Protein AF-A0AA96QBX9-F1 (afdb_monomer_lite)

Radius of gyration: 19.07 Å; chains: 1; bounding box: 64×42×37 Å

Foldseek 3Di:
DFDAAPVPRDTDDPPADDDHHGPVVVVVVQLVVQQVCLVVVHQPDQDDPPFGADRNRSDTAPPPDPCVVCVVQVDAAWDWDARPVPRDTDIDGHDDDDDDDDDDDDDDD

Secondary structure (DSSP, 8-state):
---B-TTT--B--TT---SSS-HHHHHHHHHHHHHHHHHTT-------SS-EE-TTT-PEE---S-TTT-GGGGS-EEEEEE-TTT--EEEEEE---------PPP---

Sequence (109 aa):
MEKICPGCGKIKSFLFSWEKLCYTCNKEKELKEIQKAIRNGEDPGTCSSDYVICPYCGNEIETNYEYEDFPELYKEGDHEIECPECEKTFIMETSISYYYETRKAEEDE

pLDDT: mean 88.82, std 9.1, range [53.84, 97.81]

Structure (mmCIF, N/CA/C/O backbone):
data_AF-A0AA96QBX9-F1
#
_entry.id   AF-A0AA96QBX9-F1
#
loop_
_atom_site.group_PDB
_atom_site.id
_atom_site.type_symbol
_atom_site.label_atom_id
_atom_site.label_alt_id
_atom_site.label_comp_id
_atom_site.label_asym_id
_atom_site.label_entity_id
_atom_site.label_seq_id
_atom_site.pdbx_PDB_ins_code
_atom_site.Cartn_x
_atom_site.Cartn_y
_atom_site.Cartn_z
_atom_site.occupancy
_atom_site.B_iso_or_equiv
_atom_site.auth_seq_id
_atom_site.auth_comp_id
_atom_site.auth_asym_id
_atom_site.auth_atom_id
_atom_site.pdbx_PDB_model_num
ATOM 1 N N . MET A 1 1 ? -5.540 25.719 20.680 1.00 67.56 1 MET A N 1
ATOM 2 C CA . MET A 1 1 ? -6.541 24.641 20.814 1.00 67.56 1 MET A CA 1
ATOM 3 C C . MET A 1 1 ? -5.972 23.430 20.107 1.00 67.56 1 MET A C 1
ATOM 5 O O . MET A 1 1 ? -5.662 23.534 18.925 1.00 67.56 1 MET A O 1
ATOM 9 N N . GLU A 1 2 ? -5.717 22.351 20.839 1.00 74.00 2 GLU A N 1
ATOM 10 C CA . GLU A 1 2 ? -5.174 21.123 20.257 1.00 74.00 2 GLU A CA 1
ATOM 11 C C . GLU A 1 2 ? -6.220 20.499 19.334 1.00 74.00 2 GLU A C 1
ATOM 13 O O . GLU A 1 2 ? -7.388 20.373 19.700 1.00 74.00 2 GLU A O 1
ATOM 18 N N . LYS A 1 3 ? -5.825 20.159 18.105 1.00 81.19 3 LYS A N 1
ATOM 19 C CA . LYS A 1 3 ? -6.708 19.429 17.193 1.00 81.19 3 LYS A CA 1
ATOM 20 C C . LYS A 1 3 ? -6.600 17.950 17.531 1.00 81.19 3 LYS A C 1
ATOM 22 O O . LYS A 1 3 ? -5.503 17.409 17.513 1.00 81.19 3 LYS A O 1
ATOM 27 N N . ILE A 1 4 ? -7.720 17.304 17.820 1.00 88.56 4 ILE A N 1
ATOM 28 C CA . ILE A 1 4 ? -7.776 15.890 18.197 1.00 88.56 4 ILE A CA 1
ATOM 29 C C . ILE A 1 4 ? -8.508 15.138 17.091 1.00 88.56 4 ILE A C 1
ATOM 31 O O . ILE A 1 4 ? -9.554 15.586 16.625 1.00 88.56 4 ILE A O 1
ATOM 35 N N . CYS A 1 5 ? -7.956 14.007 16.653 1.00 91.38 5 CYS A N 1
ATOM 36 C CA . CYS A 1 5 ? -8.641 13.121 15.723 1.00 91.38 5 CYS A CA 1
ATOM 37 C C . CYS A 1 5 ? -9.898 12.551 16.402 1.00 91.38 5 CYS A C 1
ATOM 39 O O . CYS A 1 5 ? -9.762 11.848 17.405 1.00 91.38 5 CYS A O 1
ATOM 41 N N . PRO A 1 6 ? -11.107 12.771 15.859 1.00 90.25 6 PRO A N 1
ATOM 42 C CA . PRO A 1 6 ? -12.336 12.270 16.466 1.00 90.25 6 PRO A CA 1
ATOM 43 C C . PRO A 1 6 ? -12.465 10.740 16.384 1.00 90.25 6 PRO A C 1
ATOM 45 O O . PRO A 1 6 ? -13.228 10.164 17.148 1.00 90.25 6 PRO A O 1
ATOM 48 N N . GLY A 1 7 ? -11.728 10.079 15.482 1.00 87.94 7 GLY A N 1
ATOM 49 C CA . GLY A 1 7 ? -11.767 8.621 15.326 1.00 87.94 7 GLY A CA 1
ATOM 50 C C . GLY A 1 7 ? -10.962 7.854 16.380 1.00 87.94 7 GLY A C 1
ATOM 51 O O . GLY A 1 7 ? -11.418 6.823 16.858 1.00 87.94 7 GLY A O 1
ATOM 52 N N . CYS A 1 8 ? -9.779 8.348 16.762 1.00 92.38 8 CYS A N 1
ATOM 53 C CA . CYS A 1 8 ? -8.862 7.624 17.659 1.00 92.38 8 CYS A CA 1
ATOM 54 C C . CYS A 1 8 ? -8.319 8.450 18.833 1.00 92.38 8 CYS A C 1
ATOM 56 O O . CYS A 1 8 ? -7.495 7.957 19.596 1.00 92.38 8 CYS A O 1
ATOM 58 N N . GLY A 1 9 ? -8.702 9.722 18.962 1.00 88.94 9 GLY A N 1
ATOM 59 C CA . GLY A 1 9 ? -8.220 10.596 20.033 1.00 88.94 9 GLY A CA 1
ATOM 60 C C . GLY A 1 9 ? -6.767 11.063 19.882 1.00 88.94 9 GLY A C 1
ATOM 61 O O . GLY A 1 9 ? -6.263 11.761 20.759 1.00 88.94 9 GLY A O 1
ATOM 62 N N . LYS A 1 10 ? -6.075 10.725 18.782 1.00 88.12 10 LYS A N 1
ATOM 63 C CA . LYS A 1 10 ? -4.705 11.202 18.532 1.00 88.12 10 LYS A CA 1
ATOM 64 C C . LYS A 1 10 ? -4.672 12.725 18.419 1.00 88.12 10 LYS A C 1
ATOM 66 O O . LYS A 1 10 ? -5.410 13.312 17.625 1.00 88.12 10 LYS A O 1
ATOM 71 N N . ILE A 1 11 ? -3.766 13.349 19.164 1.00 85.00 11 ILE A N 1
ATOM 72 C CA . ILE A 1 11 ? -3.500 14.784 19.074 1.00 85.00 11 ILE A CA 1
ATOM 73 C C . ILE A 1 11 ? -2.733 15.056 17.775 1.00 85.00 11 ILE A C 1
ATOM 75 O O . ILE A 1 11 ? -1.779 14.358 17.432 1.00 85.00 11 ILE A O 1
ATOM 79 N N . LYS A 1 12 ? -3.168 16.072 17.031 1.00 80.25 12 LYS A N 1
ATOM 80 C CA . LYS A 1 12 ? -2.517 16.542 15.814 1.00 80.25 12 LYS A CA 1
ATOM 81 C C . LYS A 1 12 ? -1.172 17.155 16.182 1.00 80.25 12 LYS A C 1
ATOM 83 O O . LYS A 1 12 ? -1.110 18.280 16.676 1.00 80.25 12 LYS A O 1
ATOM 88 N N . SER A 1 13 ? -0.105 16.412 15.909 1.00 78.00 13 SER A N 1
ATOM 89 C CA . SER A 1 13 ? 1.245 16.967 15.922 1.00 78.00 13 SER A CA 1
ATOM 90 C C . SER A 1 13 ? 1.379 18.005 14.811 1.00 78.00 13 SER A C 1
ATOM 92 O O . SER A 1 13 ? 0.805 17.849 13.732 1.00 78.00 13 SER A O 1
ATOM 94 N N . PHE A 1 14 ? 2.174 19.044 15.060 1.00 69.31 14 PHE A N 1
ATOM 95 C CA . PHE A 1 14 ? 2.522 20.045 14.050 1.00 69.31 14 PHE A CA 1
ATOM 96 C C . PHE A 1 14 ? 3.161 19.417 12.798 1.00 69.31 14 PHE A C 1
ATOM 98 O O . PHE A 1 14 ? 3.015 19.949 11.705 1.00 69.31 14 PHE A O 1
ATOM 105 N N . LEU A 1 15 ? 3.804 18.256 12.953 1.00 67.06 15 LEU A N 1
ATOM 106 C CA . LEU A 1 15 ? 4.455 17.521 11.869 1.00 67.06 15 LEU A CA 1
ATOM 107 C C . LEU A 1 15 ? 3.478 16.828 10.905 1.00 67.06 15 LEU A C 1
ATOM 109 O O . LEU A 1 15 ? 3.893 16.433 9.822 1.00 67.06 15 LEU A O 1
ATOM 113 N N . PHE A 1 16 ? 2.198 16.673 11.265 1.00 66.44 16 PHE A N 1
ATOM 114 C CA . PHE A 1 16 ? 1.228 15.966 10.427 1.00 66.44 16 PHE A CA 1
ATOM 115 C C . PHE A 1 16 ? 0.114 16.892 9.936 1.00 66.44 16 PHE A C 1
ATOM 117 O O . PHE A 1 16 ? -0.640 17.487 10.714 1.00 66.44 16 PHE A O 1
ATOM 124 N N . SER A 1 17 ? -0.031 16.981 8.615 1.00 70.31 17 SER A N 1
ATOM 125 C CA . SER A 1 17 ? -1.047 17.813 7.973 1.00 70.31 17 SER A CA 1
ATOM 126 C C . SER A 1 17 ? -2.349 17.038 7.763 1.00 70.31 17 SER A C 1
ATOM 128 O O . SER A 1 17 ? -2.607 16.517 6.687 1.00 70.31 17 SER A O 1
ATOM 130 N N . TRP A 1 18 ? -3.194 16.955 8.797 1.00 77.75 18 TRP A N 1
ATOM 131 C CA . TRP A 1 18 ? -4.564 16.446 8.640 1.00 77.75 18 TRP A CA 1
ATOM 132 C C . TRP A 1 18 ? -5.638 17.416 9.139 1.00 77.75 18 TRP A C 1
ATOM 134 O O . TRP A 1 18 ? -5.478 18.076 10.170 1.00 77.75 18 TRP A O 1
ATOM 144 N N . GLU A 1 19 ? -6.745 17.543 8.406 1.00 74.69 19 GLU A N 1
ATOM 145 C CA . GLU A 1 19 ? -7.802 18.510 8.732 1.00 74.69 19 GLU A CA 1
ATOM 146 C C . GLU A 1 19 ? -8.846 17.971 9.712 1.00 74.69 19 GLU A C 1
ATOM 148 O O . GLU A 1 19 ? -9.164 18.661 10.683 1.00 74.69 19 GLU A O 1
ATOM 153 N N . LYS A 1 20 ? -9.357 16.753 9.472 1.00 83.12 20 LYS A N 1
ATOM 154 C CA . LYS A 1 20 ? -10.474 16.155 10.228 1.00 83.12 20 LYS A CA 1
ATOM 155 C C . LYS A 1 20 ? -10.083 14.855 10.929 1.00 83.12 20 LYS A C 1
ATOM 157 O O . LYS A 1 20 ? -10.076 14.810 12.153 1.00 83.12 20 LYS A O 1
ATOM 162 N N . LEU A 1 21 ? -9.751 13.812 10.170 1.00 88.12 21 LEU A N 1
ATOM 163 C CA . LEU A 1 21 ? -9.270 12.528 10.691 1.00 88.12 21 LEU A CA 1
ATOM 164 C C . LEU A 1 21 ? -7.752 12.455 10.569 1.00 88.12 21 LEU A C 1
ATOM 166 O O . LEU A 1 21 ? -7.193 13.021 9.638 1.00 88.12 21 LEU A O 1
ATOM 170 N N . CYS A 1 22 ? -7.087 11.756 11.490 1.00 91.06 22 CYS A N 1
ATOM 171 C CA . CYS A 1 22 ? -5.683 11.415 11.287 1.00 91.06 22 CYS A CA 1
ATOM 172 C C . CYS A 1 22 ? -5.524 10.452 10.108 1.00 91.06 22 CYS A C 1
ATOM 174 O O . CYS A 1 22 ? -6.482 9.768 9.746 1.00 91.06 22 CYS A O 1
ATOM 176 N N . TYR A 1 23 ? -4.308 10.374 9.562 1.00 88.94 23 TYR A N 1
ATOM 177 C CA . TYR A 1 23 ? -3.984 9.529 8.408 1.00 88.94 23 TYR A CA 1
ATOM 178 C C . TYR A 1 23 ? -4.540 8.103 8.546 1.00 88.94 23 TYR A C 1
ATOM 180 O O . TYR A 1 23 ? -5.322 7.665 7.711 1.00 88.94 23 TYR A O 1
ATOM 188 N N . THR A 1 24 ? -4.244 7.428 9.664 1.00 90.62 24 THR A N 1
ATOM 189 C CA . THR A 1 24 ? -4.710 6.056 9.927 1.00 90.62 24 THR A CA 1
ATOM 190 C C . THR A 1 24 ? -6.235 5.937 9.891 1.00 90.62 24 THR A C 1
ATOM 192 O O . THR A 1 24 ? -6.771 5.066 9.220 1.00 90.62 24 THR A O 1
ATOM 195 N N . CYS A 1 25 ? -6.953 6.835 10.573 1.00 93.12 25 CYS A N 1
ATOM 196 C CA . CYS A 1 25 ? -8.414 6.774 10.603 1.00 93.12 25 CYS A CA 1
ATOM 197 C C . CYS A 1 25 ? -9.045 7.133 9.255 1.00 93.12 25 CYS A C 1
ATOM 199 O O . CYS A 1 25 ? -10.130 6.645 8.951 1.00 93.12 25 CYS A O 1
ATOM 201 N N . ASN A 1 26 ? -8.407 8.009 8.475 1.00 92.19 26 ASN A N 1
ATOM 202 C CA . ASN A 1 26 ? -8.877 8.338 7.137 1.00 92.19 26 ASN A CA 1
ATOM 203 C C . ASN A 1 26 ? -8.725 7.132 6.203 1.00 92.19 26 ASN A C 1
ATOM 205 O O . ASN A 1 26 ? -9.705 6.717 5.598 1.00 92.19 26 ASN A O 1
ATOM 209 N N . LYS A 1 27 ? -7.546 6.504 6.207 1.00 92.19 27 LYS A N 1
ATOM 210 C CA . LYS A 1 27 ? -7.262 5.272 5.467 1.00 92.19 27 LYS A CA 1
ATOM 211 C C . LYS A 1 27 ? -8.239 4.143 5.809 1.00 92.19 27 LYS A C 1
ATOM 213 O O . LYS A 1 27 ? -8.853 3.556 4.928 1.00 92.19 27 LYS A O 1
ATOM 218 N N . GLU A 1 28 ? -8.461 3.871 7.098 1.00 93.75 28 GLU A N 1
ATOM 219 C CA . GLU A 1 28 ? -9.433 2.854 7.532 1.00 93.75 28 GLU A CA 1
ATOM 220 C C . GLU A 1 28 ? -10.859 3.148 7.046 1.00 93.75 28 GLU A C 1
ATOM 222 O O . GLU A 1 28 ? -11.633 2.229 6.771 1.00 93.75 28 GLU A O 1
ATOM 227 N N . LYS A 1 29 ? -11.237 4.430 6.991 1.00 94.25 29 LYS A N 1
ATOM 228 C CA . LYS A 1 29 ? -12.544 4.853 6.490 1.00 94.25 29 LYS A CA 1
ATOM 229 C C . LYS A 1 29 ? -12.649 4.617 4.982 1.00 94.25 29 LYS A C 1
ATOM 231 O O . LYS A 1 29 ? -13.656 4.063 4.552 1.00 94.25 29 LYS A O 1
ATOM 236 N N . GLU A 1 30 ? -11.627 4.998 4.220 1.00 93.62 30 GLU A N 1
ATOM 237 C CA . GLU A 1 30 ? -11.546 4.802 2.766 1.00 93.62 30 GLU A CA 1
ATOM 238 C C . GLU A 1 30 ? -11.646 3.317 2.398 1.00 93.62 30 GLU A C 1
ATOM 240 O O . GLU A 1 30 ? -12.527 2.941 1.627 1.00 93.62 30 GLU A O 1
ATOM 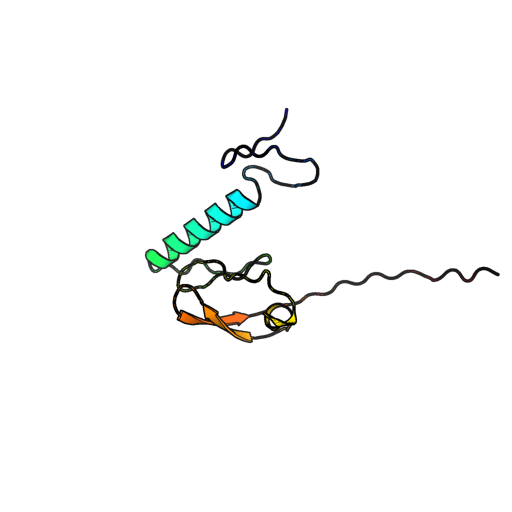245 N N . LEU A 1 31 ? -10.848 2.451 3.034 1.00 95.31 31 LEU A N 1
ATOM 246 C CA . LEU A 1 31 ? -10.899 1.001 2.804 1.00 95.31 31 LEU A CA 1
ATOM 247 C C . LEU A 1 31 ? -12.296 0.423 3.079 1.00 95.31 31 LEU A C 1
ATOM 249 O O . LEU A 1 31 ? -12.819 -0.350 2.280 1.00 95.31 31 LEU A O 1
ATOM 253 N N . LYS A 1 32 ? -12.961 0.846 4.163 1.00 96.38 32 LYS A N 1
ATOM 254 C CA . LYS A 1 32 ? -14.338 0.412 4.471 1.00 96.38 32 LYS A CA 1
ATOM 255 C C . LYS A 1 32 ? -15.355 0.870 3.425 1.00 96.38 32 LYS A C 1
ATOM 257 O O . LYS A 1 32 ? -16.323 0.154 3.161 1.00 96.38 32 LYS A O 1
ATOM 262 N N . GLU A 1 33 ? -15.185 2.067 2.869 1.00 96.25 33 GLU A N 1
ATOM 263 C CA . GLU A 1 33 ? -16.053 2.595 1.812 1.00 96.25 33 GLU A CA 1
ATOM 264 C C . GLU A 1 33 ? -15.863 1.804 0.508 1.00 96.25 33 GLU A C 1
ATOM 266 O O . GLU A 1 33 ? -16.858 1.369 -0.074 1.00 96.25 33 GLU A O 1
ATOM 271 N N . ILE A 1 34 ? -14.617 1.500 0.134 1.00 96.88 34 ILE A N 1
ATOM 272 C CA . ILE A 1 34 ? -14.269 0.655 -1.020 1.00 96.88 34 ILE A CA 1
ATOM 273 C C . ILE A 1 34 ? -14.839 -0.760 -0.860 1.00 96.88 34 ILE A C 1
ATOM 275 O O . ILE A 1 34 ? -15.572 -1.234 -1.726 1.00 96.88 34 ILE A O 1
ATOM 279 N N . GLN A 1 35 ? -14.594 -1.416 0.279 1.00 97.31 35 GLN A N 1
ATOM 280 C CA . GLN A 1 35 ? -15.142 -2.744 0.592 1.00 97.31 35 GLN A CA 1
ATOM 281 C C . GLN A 1 35 ? -16.672 -2.775 0.469 1.00 97.31 35 GLN A C 1
ATOM 283 O O . GLN A 1 35 ? -17.260 -3.732 -0.043 1.00 97.31 35 GLN A O 1
ATOM 288 N N . LYS A 1 36 ? -17.345 -1.720 0.946 1.00 97.69 36 LYS A N 1
ATOM 289 C CA . LYS A 1 36 ? -18.802 -1.605 0.859 1.00 97.69 36 LYS A CA 1
ATOM 290 C C . LYS A 1 36 ? -19.272 -1.458 -0.589 1.00 97.69 36 LYS A C 1
ATOM 292 O O . LYS A 1 36 ? -20.249 -2.117 -0.939 1.00 97.69 36 LYS A O 1
ATOM 297 N N . ALA A 1 37 ? -18.608 -0.627 -1.390 1.00 97.38 37 ALA A N 1
ATOM 298 C CA . ALA A 1 37 ? -18.926 -0.427 -2.803 1.00 97.38 37 ALA A CA 1
ATOM 299 C C . ALA A 1 37 ? -18.769 -1.735 -3.596 1.00 97.38 37 ALA A C 1
ATOM 301 O O . ALA A 1 37 ? -19.715 -2.183 -4.242 1.00 97.38 37 ALA A O 1
ATOM 302 N N . ILE A 1 38 ? -17.643 -2.431 -3.419 1.00 96.81 38 ILE A N 1
ATOM 303 C CA . ILE A 1 38 ? -17.383 -3.728 -4.058 1.00 96.81 38 ILE A CA 1
ATOM 304 C C . ILE A 1 38 ? -18.460 -4.756 -3.687 1.00 96.81 38 ILE A C 1
ATOM 306 O O . ILE A 1 38 ? -19.008 -5.435 -4.554 1.00 96.81 38 ILE A O 1
ATOM 310 N N . ARG A 1 39 ? -18.841 -4.844 -2.403 1.00 95.88 39 ARG A N 1
ATOM 311 C CA . ARG A 1 39 ? -19.917 -5.749 -1.954 1.00 95.88 39 ARG A CA 1
ATOM 312 C C . ARG A 1 39 ? -21.274 -5.422 -2.589 1.00 95.88 39 ARG A C 1
ATOM 314 O O . ARG A 1 39 ? -22.095 -6.320 -2.756 1.00 95.88 39 ARG A O 1
ATOM 321 N N . ASN A 1 40 ? -21.520 -4.158 -2.921 1.00 97.12 40 ASN A N 1
ATOM 322 C CA . ASN A 1 40 ? -22.727 -3.734 -3.626 1.00 97.12 40 ASN A CA 1
ATOM 323 C C . ASN A 1 40 ? -22.663 -4.002 -5.143 1.00 97.12 40 ASN A C 1
ATOM 325 O O . ASN A 1 40 ? -23.655 -3.769 -5.831 1.00 97.12 40 ASN A O 1
ATOM 329 N N . GLY A 1 41 ? -21.534 -4.498 -5.662 1.00 95.19 41 GLY A N 1
ATOM 330 C CA . GLY A 1 41 ? -21.299 -4.695 -7.093 1.00 95.19 41 GLY A CA 1
ATOM 331 C C . GLY A 1 41 ? -20.918 -3.412 -7.835 1.00 95.19 41 GLY A C 1
ATOM 332 O 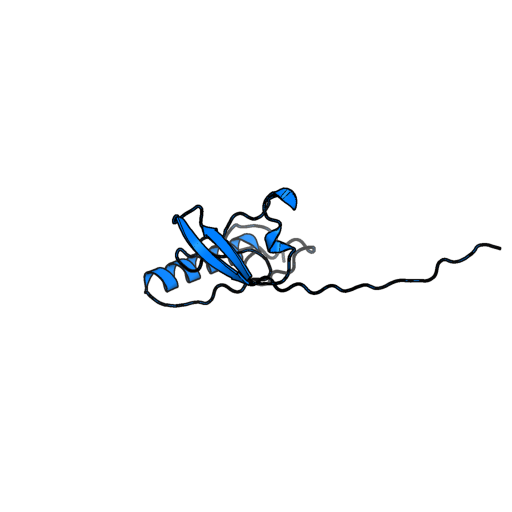O . GLY A 1 41 ? -21.051 -3.357 -9.055 1.00 95.19 41 GLY A O 1
ATOM 333 N N . GLU A 1 42 ? -20.492 -2.378 -7.110 1.00 96.38 42 GLU A N 1
ATOM 334 C CA . GLU A 1 42 ? -19.974 -1.131 -7.671 1.00 96.38 42 GLU A CA 1
ATOM 335 C C . GLU A 1 42 ? -18.458 -1.250 -7.911 1.00 96.38 42 GLU A C 1
ATOM 337 O O . GLU A 1 42 ? -17.775 -2.010 -7.223 1.00 96.38 42 GLU A O 1
ATOM 342 N N . ASP A 1 43 ? -17.931 -0.468 -8.855 1.00 93.25 43 ASP A N 1
ATOM 343 C CA . ASP A 1 43 ? -16.491 -0.296 -9.073 1.00 93.25 43 ASP A CA 1
ATOM 344 C C . ASP A 1 43 ? -16.063 1.080 -8.526 1.00 93.25 43 ASP A C 1
ATOM 346 O O . ASP A 1 43 ? -16.309 2.100 -9.178 1.00 93.25 43 ASP A O 1
ATOM 350 N N . PRO A 1 44 ? -15.501 1.151 -7.303 1.00 91.94 44 PRO A N 1
ATOM 351 C CA . PRO A 1 44 ? -15.106 2.420 -6.695 1.00 91.94 44 PRO A CA 1
ATOM 352 C C . PRO A 1 44 ? -13.808 3.002 -7.277 1.00 91.94 44 PRO A C 1
ATOM 354 O O . PRO A 1 44 ? -13.461 4.133 -6.934 1.00 91.94 44 PRO A O 1
ATOM 357 N N . GLY A 1 45 ? -13.084 2.253 -8.120 1.00 91.56 45 GLY A N 1
ATOM 358 C CA . GLY A 1 45 ? -11.684 2.525 -8.430 1.00 91.56 45 GLY A CA 1
ATOM 359 C C . GLY A 1 45 ? -10.764 2.286 -7.223 1.00 91.56 45 GLY A C 1
ATOM 360 O O . GLY A 1 45 ? -11.146 2.456 -6.065 1.00 91.56 45 GLY A O 1
ATOM 361 N N . THR A 1 46 ? -9.526 1.873 -7.488 1.00 94.25 46 THR A N 1
ATOM 362 C CA . THR A 1 46 ? -8.538 1.519 -6.449 1.00 94.25 46 THR A CA 1
ATOM 363 C C . THR A 1 46 ? -7.215 2.277 -6.574 1.00 94.25 46 THR A C 1
ATOM 365 O O . THR A 1 46 ? -6.235 1.921 -5.923 1.00 94.25 46 THR A O 1
ATOM 368 N N . CYS A 1 47 ? -7.171 3.339 -7.385 1.00 92.56 47 CYS A N 1
ATOM 369 C CA . CYS A 1 47 ? -5.977 4.165 -7.562 1.00 92.56 47 CYS A CA 1
ATOM 370 C C . CYS A 1 47 ? -5.573 4.848 -6.246 1.00 92.56 47 CYS A C 1
ATOM 372 O O . CYS A 1 47 ? -6.353 5.605 -5.666 1.00 92.56 47 CYS A O 1
ATOM 374 N N . SER A 1 48 ? -4.336 4.621 -5.808 1.00 91.25 48 SER A N 1
ATOM 375 C CA . SER A 1 48 ? -3.769 5.195 -4.586 1.00 91.25 48 SER A CA 1
ATOM 376 C C . SER A 1 48 ? -2.265 5.404 -4.757 1.00 91.25 48 SER A C 1
ATOM 378 O O . SER A 1 48 ? -1.592 4.591 -5.386 1.00 91.25 48 SER A O 1
ATOM 380 N N . SER A 1 49 ? -1.740 6.500 -4.207 1.00 87.94 49 SER A N 1
ATOM 381 C CA . SER A 1 49 ? -0.298 6.784 -4.160 1.00 87.94 49 SER A CA 1
ATOM 382 C C . SER A 1 49 ? 0.410 6.119 -2.982 1.00 87.94 49 SER A C 1
ATOM 384 O O . SER A 1 49 ? 1.636 6.092 -2.946 1.00 87.94 49 SER A O 1
ATOM 386 N N . ASP A 1 50 ? -0.354 5.643 -1.999 1.00 86.62 50 ASP A N 1
ATOM 387 C CA . ASP A 1 50 ? 0.176 5.325 -0.675 1.00 86.62 50 ASP A CA 1
ATOM 388 C C . ASP A 1 50 ? 0.215 3.819 -0.391 1.00 86.62 50 ASP A C 1
ATOM 390 O O . ASP A 1 50 ? 1.001 3.376 0.442 1.00 86.62 50 ASP A O 1
ATOM 394 N N . TYR A 1 51 ? -0.676 3.043 -1.011 1.00 90.69 51 TYR A N 1
ATOM 395 C CA . TYR A 1 51 ? -0.841 1.609 -0.765 1.00 90.69 51 TYR A CA 1
ATOM 396 C C . TYR A 1 51 ? -1.629 0.946 -1.898 1.00 90.69 51 TYR A C 1
ATOM 398 O O . TYR A 1 51 ? -2.444 1.591 -2.556 1.00 90.69 51 TYR A O 1
ATOM 406 N N . VAL A 1 52 ? -1.418 -0.354 -2.106 1.00 93.56 52 VAL A N 1
ATOM 407 C CA . VAL A 1 52 ? -2.108 -1.141 -3.141 1.00 93.56 52 VAL A CA 1
ATOM 408 C C . VAL A 1 52 ? -3.418 -1.684 -2.580 1.00 93.56 52 VAL A C 1
ATOM 410 O O . VAL A 1 52 ? -3.447 -2.213 -1.473 1.00 93.56 52 VAL A O 1
ATOM 413 N N . ILE A 1 53 ? -4.512 -1.574 -3.336 1.00 96.38 53 ILE A N 1
ATOM 414 C CA . ILE A 1 53 ? -5.845 -2.017 -2.905 1.00 96.38 53 ILE A CA 1
ATOM 415 C C . ILE A 1 53 ? -6.350 -3.090 -3.867 1.00 96.38 53 ILE A C 1
ATOM 417 O O . ILE A 1 53 ? -6.398 -2.877 -5.079 1.00 96.38 53 ILE A O 1
ATOM 421 N N . CYS A 1 54 ? -6.773 -4.234 -3.331 1.00 96.75 54 CYS A N 1
ATOM 422 C CA . CYS A 1 54 ? -7.359 -5.291 -4.140 1.00 96.75 54 CYS A CA 1
ATOM 423 C C . CYS A 1 54 ? -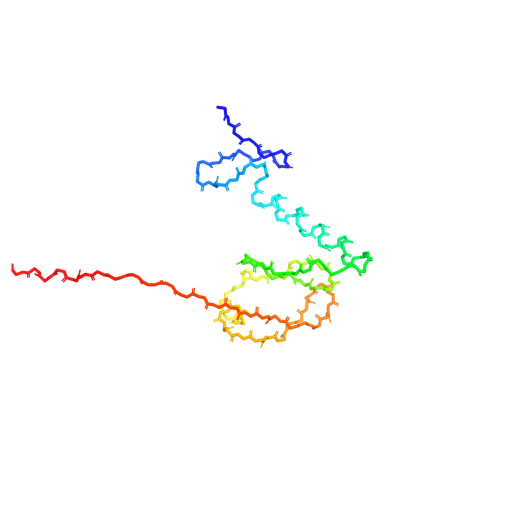8.726 -4.853 -4.704 1.00 96.75 54 CYS A C 1
ATOM 425 O O . CYS A 1 54 ? -9.636 -4.563 -3.918 1.00 96.75 54 CYS A O 1
ATOM 427 N N . PRO A 1 55 ? -8.942 -4.902 -6.031 1.00 97.19 55 PRO A N 1
ATOM 428 C CA . PRO A 1 55 ? -10.212 -4.500 -6.641 1.00 97.19 55 PRO A CA 1
ATOM 429 C C . PRO A 1 55 ? -11.366 -5.475 -6.358 1.00 97.19 55 PRO A C 1
ATOM 431 O O . PRO A 1 55 ? -12.524 -5.142 -6.587 1.00 97.19 55 PRO A O 1
ATOM 434 N N . TYR A 1 56 ? -11.081 -6.679 -5.851 1.00 97.19 56 TYR A N 1
ATOM 435 C CA . TYR A 1 56 ? -12.105 -7.698 -5.602 1.00 97.19 56 TYR A CA 1
ATOM 436 C C . TYR A 1 56 ? -12.622 -7.746 -4.170 1.00 97.19 56 TYR A C 1
ATOM 438 O O . TYR A 1 56 ? -13.755 -8.172 -3.953 1.00 97.19 56 TYR A O 1
ATOM 446 N N . CYS A 1 57 ? -11.796 -7.387 -3.188 1.00 96.81 57 CYS A N 1
ATOM 447 C CA . CYS A 1 57 ? -12.187 -7.429 -1.779 1.00 96.81 57 CYS A CA 1
ATOM 448 C C . CYS A 1 57 ? -12.053 -6.078 -1.077 1.00 96.81 57 CYS A C 1
ATOM 450 O O . CYS A 1 57 ? -12.622 -5.920 -0.004 1.00 96.81 57 CYS A O 1
ATOM 452 N N . GLY A 1 58 ? -11.350 -5.105 -1.665 1.00 96.50 58 GLY A N 1
ATOM 453 C CA . GLY A 1 58 ? -11.139 -3.780 -1.082 1.00 96.50 58 GLY A CA 1
ATOM 454 C C . GLY A 1 58 ? -10.145 -3.755 0.077 1.00 96.50 58 GLY A C 1
ATOM 455 O O . GLY A 1 58 ? -10.028 -2.728 0.742 1.00 96.50 58 GLY A O 1
ATOM 456 N N . ASN A 1 59 ? -9.453 -4.866 0.345 1.00 95.69 59 ASN A N 1
ATOM 457 C CA . ASN A 1 59 ? -8.367 -4.896 1.316 1.00 95.69 59 ASN A CA 1
ATOM 458 C C . ASN A 1 59 ? -7.114 -4.260 0.723 1.00 95.69 59 ASN A C 1
ATOM 460 O O . ASN A 1 59 ? -6.813 -4.422 -0.462 1.00 95.69 59 ASN A O 1
ATOM 464 N N . GLU A 1 60 ? -6.379 -3.562 1.578 1.00 94.75 60 GLU A N 1
ATOM 465 C CA . GLU A 1 60 ? -5.001 -3.200 1.294 1.00 94.75 60 GLU A CA 1
ATOM 466 C C . GLU A 1 60 ? -4.154 -4.474 1.173 1.00 94.75 60 GLU A C 1
ATOM 468 O O . GLU A 1 60 ? -4.288 -5.395 1.979 1.00 94.75 60 GLU A O 1
ATOM 473 N N . ILE A 1 61 ? -3.286 -4.512 0.166 1.00 91.81 61 ILE A N 1
ATOM 474 C CA . ILE A 1 61 ? -2.197 -5.480 0.099 1.00 91.81 61 ILE A CA 1
ATOM 475 C C . ILE A 1 61 ? -1.102 -4.967 1.022 1.00 91.81 61 ILE A C 1
ATOM 477 O O . ILE A 1 61 ? -0.680 -3.817 0.905 1.00 91.81 61 ILE A O 1
ATOM 481 N N . GLU A 1 62 ? -0.649 -5.802 1.952 1.00 85.69 62 GLU A N 1
ATOM 482 C CA . GLU A 1 62 ? 0.510 -5.452 2.761 1.00 85.69 62 GLU A CA 1
ATOM 483 C C . GLU A 1 62 ? 1.718 -5.324 1.828 1.00 85.69 62 GLU A C 1
ATOM 485 O O . GLU A 1 62 ? 2.132 -6.291 1.203 1.00 85.69 62 GLU A O 1
ATOM 490 N N . THR A 1 63 ? 2.239 -4.108 1.677 1.00 77.06 63 THR A N 1
ATOM 491 C CA . THR A 1 63 ? 3.408 -3.828 0.831 1.00 77.06 63 THR A CA 1
ATOM 492 C C . THR A 1 63 ? 4.560 -3.213 1.619 1.00 77.06 63 THR A C 1
ATOM 494 O O . THR A 1 63 ? 5.485 -2.658 1.036 1.00 77.06 63 THR A O 1
ATOM 497 N N . ASN A 1 64 ? 4.527 -3.297 2.954 1.00 68.19 64 ASN A N 1
ATOM 498 C CA . ASN A 1 64 ? 5.607 -2.824 3.834 1.00 68.19 64 ASN A CA 1
ATOM 499 C C . ASN A 1 64 ? 6.831 -3.753 3.825 1.00 68.19 64 ASN A C 1
ATOM 501 O O . ASN A 1 64 ? 7.572 -3.821 4.807 1.00 68.19 64 ASN A O 1
ATOM 505 N N . TYR A 1 65 ? 7.011 -4.498 2.746 1.00 67.88 65 TYR A N 1
ATOM 506 C CA . TYR A 1 65 ? 8.121 -5.403 2.588 1.00 67.88 65 TYR A CA 1
ATOM 507 C C . TYR A 1 65 ? 9.322 -4.672 1.980 1.00 67.88 65 TYR A C 1
ATOM 509 O O . TYR A 1 65 ? 9.194 -3.558 1.459 1.00 67.88 65 TYR A O 1
ATOM 517 N N . GLU A 1 66 ? 10.511 -5.257 2.101 1.00 75.06 66 GLU A N 1
ATOM 518 C CA . GLU A 1 66 ? 11.695 -4.673 1.474 1.00 75.06 66 GLU A CA 1
ATOM 519 C C . GLU A 1 66 ? 11.550 -4.720 -0.057 1.00 75.06 66 GLU A C 1
ATOM 521 O O . GLU A 1 66 ? 10.695 -5.422 -0.600 1.00 75.06 66 GLU A O 1
ATOM 526 N N . TYR A 1 67 ? 12.395 -3.977 -0.781 1.00 76.62 67 TYR A N 1
ATOM 527 C CA . TYR A 1 67 ? 12.386 -3.978 -2.253 1.00 76.62 67 TYR A CA 1
ATOM 528 C C . TYR A 1 67 ? 12.402 -5.399 -2.848 1.00 76.62 67 TYR A C 1
ATOM 530 O O . TYR A 1 67 ? 11.832 -5.629 -3.909 1.00 76.62 67 TYR A O 1
ATOM 538 N N . GLU A 1 68 ? 13.057 -6.342 -2.168 1.00 82.81 68 GLU A N 1
ATOM 539 C CA . GLU A 1 68 ? 13.202 -7.730 -2.612 1.00 82.81 68 GLU A CA 1
ATOM 540 C C . GLU A 1 68 ? 11.882 -8.513 -2.618 1.00 82.81 68 GLU A C 1
ATOM 542 O O . GLU A 1 68 ? 11.722 -9.424 -3.427 1.00 82.81 68 GLU A O 1
ATOM 547 N N . ASP A 1 69 ? 10.937 -8.143 -1.758 1.00 83.12 69 ASP A N 1
ATOM 548 C CA . ASP A 1 69 ? 9.695 -8.885 -1.539 1.00 83.12 69 ASP A CA 1
ATOM 549 C C . ASP A 1 69 ? 8.543 -8.395 -2.431 1.00 83.12 69 ASP A C 1
ATOM 551 O O . ASP A 1 69 ? 7.629 -9.160 -2.735 1.00 83.12 69 ASP A O 1
ATOM 555 N N . PHE A 1 70 ? 8.569 -7.119 -2.838 1.00 88.38 70 PHE A N 1
ATOM 556 C CA . PHE A 1 70 ? 7.557 -6.525 -3.721 1.00 88.38 70 PHE A CA 1
ATOM 557 C C . PHE A 1 70 ? 8.192 -5.557 -4.745 1.00 88.38 70 PHE A C 1
ATOM 559 O O . PHE A 1 70 ? 7.918 -4.348 -4.739 1.00 88.38 70 PHE A O 1
ATOM 566 N N . PRO A 1 71 ? 9.087 -6.049 -5.625 1.00 89.12 71 PRO A N 1
ATOM 567 C CA . PRO A 1 71 ? 9.808 -5.218 -6.592 1.00 89.12 71 PRO A CA 1
ATOM 568 C C . PRO A 1 71 ? 8.889 -4.537 -7.618 1.00 89.12 71 PRO A C 1
ATOM 570 O O . PRO A 1 71 ? 9.260 -3.510 -8.192 1.00 89.12 71 PRO A O 1
ATOM 573 N N . GLU A 1 72 ? 7.690 -5.077 -7.842 1.00 91.94 72 GLU A N 1
ATOM 574 C CA . GLU A 1 72 ? 6.676 -4.565 -8.766 1.00 91.94 72 GLU A CA 1
ATOM 575 C C . GLU A 1 72 ? 6.279 -3.122 -8.435 1.00 91.94 72 GLU A C 1
ATOM 577 O O . GLU A 1 72 ? 6.096 -2.318 -9.343 1.00 91.94 72 GLU A O 1
ATOM 582 N N . LEU A 1 73 ? 6.258 -2.741 -7.150 1.00 89.19 73 LEU A N 1
ATOM 583 C CA . LEU A 1 73 ? 5.974 -1.365 -6.714 1.00 89.19 73 LEU A CA 1
ATOM 584 C C . LEU A 1 73 ? 6.969 -0.325 -7.239 1.00 89.19 73 LEU A C 1
ATOM 586 O O . LEU A 1 73 ? 6.658 0.864 -7.308 1.00 89.19 73 LEU A O 1
ATOM 590 N N . TYR A 1 74 ? 8.174 -0.766 -7.579 1.00 87.75 74 TYR A N 1
ATOM 591 C CA . TYR A 1 74 ? 9.285 0.085 -7.990 1.00 87.75 74 TYR A CA 1
ATOM 592 C C . TYR A 1 74 ? 9.660 -0.125 -9.454 1.00 87.75 74 TYR A C 1
ATOM 594 O O . TYR A 1 74 ? 10.687 0.383 -9.912 1.00 87.75 74 TYR A O 1
ATOM 602 N N . LYS A 1 75 ? 8.832 -0.859 -10.201 1.00 91.50 75 LYS A N 1
ATOM 603 C CA . LYS A 1 75 ? 9.013 -1.102 -11.623 1.00 91.50 75 LYS A CA 1
ATOM 604 C C . LYS A 1 75 ? 7.807 -0.571 -12.384 1.00 91.50 75 LYS A C 1
ATOM 606 O O . LYS A 1 75 ? 6.688 -0.994 -12.148 1.00 91.50 75 LYS A O 1
ATOM 611 N N . GLU A 1 76 ? 8.037 0.341 -13.319 1.00 95.06 76 GLU A N 1
ATOM 612 C CA . GLU A 1 76 ? 6.966 0.874 -14.162 1.00 95.06 76 GLU A CA 1
ATOM 613 C C . GLU A 1 76 ? 6.338 -0.232 -15.033 1.00 95.06 76 GLU A C 1
ATOM 615 O O . GLU A 1 76 ? 7.052 -1.097 -15.556 1.00 95.06 76 GLU A O 1
ATOM 620 N N . GLY A 1 77 ? 5.013 -0.190 -15.189 1.00 96.12 77 GLY A N 1
ATOM 621 C CA . GLY A 1 77 ? 4.240 -1.095 -16.042 1.00 96.12 77 GLY A CA 1
ATOM 622 C C . GLY A 1 77 ? 3.194 -1.924 -15.298 1.00 96.12 77 GLY A C 1
ATOM 623 O O . GLY A 1 77 ? 2.873 -1.654 -14.142 1.00 96.12 77 GLY A O 1
ATOM 624 N N . ASP A 1 78 ? 2.675 -2.931 -15.998 1.00 97.81 78 ASP A N 1
ATOM 625 C CA . ASP A 1 78 ? 1.632 -3.835 -15.511 1.00 97.81 78 ASP A CA 1
ATOM 626 C C . ASP A 1 78 ? 2.241 -5.082 -14.865 1.00 97.81 78 ASP A C 1
ATOM 628 O O . ASP A 1 78 ? 3.082 -5.758 -15.468 1.00 97.81 78 ASP A O 1
ATOM 632 N N . HIS A 1 79 ? 1.761 -5.426 -13.669 1.00 95.56 79 HIS A N 1
ATOM 633 C CA . HIS A 1 79 ? 2.208 -6.601 -12.921 1.00 95.56 79 HIS A CA 1
ATOM 634 C C . HIS A 1 79 ? 1.027 -7.443 -12.443 1.00 95.56 79 HIS A C 1
ATOM 636 O O . HIS A 1 79 ? 0.040 -6.913 -11.935 1.00 95.56 79 HIS A O 1
ATOM 642 N N . GLU A 1 80 ? 1.130 -8.764 -12.582 1.00 96.44 80 GLU A N 1
ATOM 643 C CA . GLU A 1 80 ? 0.150 -9.706 -12.035 1.00 96.44 80 GLU A CA 1
ATOM 644 C C . GLU A 1 80 ? 0.418 -9.938 -10.547 1.00 96.44 80 GLU A C 1
ATOM 646 O O . GLU A 1 80 ? 1.464 -10.464 -10.177 1.00 96.44 80 GLU A O 1
ATOM 651 N N . ILE A 1 81 ? -0.545 -9.574 -9.701 1.00 94.31 81 ILE A N 1
ATOM 652 C CA . ILE A 1 81 ? -0.466 -9.721 -8.247 1.00 94.31 81 ILE A CA 1
ATOM 653 C C . ILE A 1 81 ? -1.628 -10.587 -7.768 1.00 94.31 81 ILE A C 1
ATOM 655 O O . ILE A 1 81 ? -2.777 -10.375 -8.159 1.00 94.31 81 ILE A O 1
ATOM 659 N N . GLU A 1 82 ? -1.350 -11.548 -6.890 1.00 95.31 82 GLU A N 1
ATOM 660 C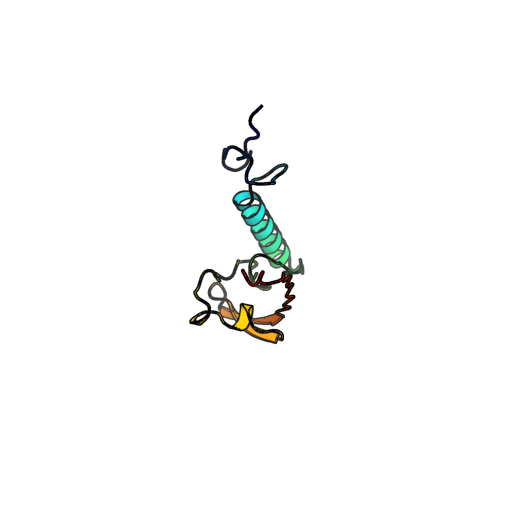 CA . GLU A 1 82 ? -2.379 -12.319 -6.194 1.00 95.31 82 GLU A CA 1
ATOM 661 C C . GLU A 1 82 ? -2.703 -11.679 -4.842 1.00 95.31 82 GLU A C 1
ATOM 663 O O . GLU A 1 82 ? -1.822 -11.385 -4.038 1.00 95.31 82 GLU A O 1
ATOM 668 N N . CYS A 1 83 ? -3.988 -11.445 -4.580 1.00 95.31 83 CYS A N 1
ATOM 669 C CA . CYS A 1 83 ? -4.414 -10.928 -3.287 1.00 95.31 83 CYS A CA 1
ATOM 670 C C . CYS A 1 83 ? -4.334 -12.025 -2.208 1.00 95.31 83 CYS A C 1
ATOM 672 O O . CYS A 1 83 ? -5.060 -13.012 -2.332 1.00 95.31 83 CYS A O 1
ATOM 674 N N . PRO A 1 84 ? -3.592 -11.833 -1.100 1.00 93.12 84 PRO A N 1
ATOM 675 C CA . PRO A 1 84 ? -3.474 -12.845 -0.045 1.00 93.12 84 PRO A CA 1
ATOM 676 C C . PRO A 1 84 ? -4.783 -13.069 0.730 1.00 93.12 84 PRO A C 1
ATOM 678 O O . PRO A 1 84 ? -4.965 -14.100 1.364 1.00 93.12 84 PRO A O 1
ATOM 681 N N . GLU A 1 85 ? -5.712 -12.112 0.672 1.00 95.00 85 GLU A N 1
ATOM 682 C CA . GLU A 1 85 ? -6.977 -12.161 1.412 1.00 95.00 85 GLU A CA 1
ATOM 683 C C . GLU A 1 85 ? -8.103 -12.871 0.652 1.00 95.00 85 GLU A C 1
ATOM 685 O O . GLU A 1 85 ? -9.039 -13.386 1.260 1.00 95.00 85 GLU A O 1
ATOM 690 N N . CYS A 1 86 ? -8.074 -12.850 -0.685 1.00 96.56 86 CYS A N 1
ATOM 691 C CA . CYS A 1 86 ? -9.150 -13.424 -1.500 1.00 96.56 86 CYS A CA 1
ATOM 692 C C . CYS A 1 86 ? -8.678 -14.330 -2.640 1.00 96.56 86 CYS A C 1
ATOM 694 O O . CYS A 1 86 ? -9.525 -14.803 -3.400 1.00 96.56 86 CYS A O 1
ATOM 696 N N . GLU A 1 87 ? -7.365 -14.553 -2.760 1.00 96.88 87 GLU A N 1
ATOM 697 C CA . GLU A 1 87 ? -6.721 -15.486 -3.702 1.00 96.88 87 GLU A CA 1
ATOM 698 C C . GLU A 1 87 ? -7.036 -15.181 -5.178 1.00 96.88 87 GLU A C 1
ATOM 700 O O . GLU A 1 87 ? -6.984 -16.035 -6.061 1.00 96.88 87 GLU A O 1
ATOM 705 N N . LYS A 1 88 ? -7.429 -13.936 -5.471 1.00 97.69 88 LYS A N 1
ATOM 706 C CA . LYS A 1 88 ? -7.696 -13.479 -6.835 1.00 97.69 88 LYS A CA 1
ATOM 707 C C . LYS A 1 88 ? -6.501 -12.721 -7.378 1.00 97.69 88 LYS A C 1
ATOM 709 O O . LYS A 1 88 ? -6.022 -11.779 -6.745 1.00 97.69 88 LYS A O 1
ATOM 714 N N . THR A 1 89 ? -6.106 -13.081 -8.591 1.00 97.50 89 THR A N 1
ATOM 715 C CA . THR A 1 89 ? -5.102 -12.359 -9.370 1.00 97.50 89 THR A CA 1
ATOM 716 C C . THR A 1 89 ? -5.710 -11.116 -10.021 1.00 97.50 89 THR A C 1
ATOM 718 O O . THR A 1 89 ? -6.799 -11.170 -10.604 1.00 97.50 89 THR A O 1
ATOM 721 N N . PHE A 1 90 ? -5.014 -9.988 -9.921 1.00 96.38 90 PHE A N 1
ATOM 722 C CA . PHE A 1 90 ? -5.341 -8.734 -10.597 1.00 96.38 90 PHE A CA 1
ATOM 723 C C . PHE A 1 90 ? -4.090 -8.120 -11.229 1.00 96.38 90 PHE A C 1
ATOM 725 O O . PHE A 1 90 ? -2.968 -8.476 -10.878 1.0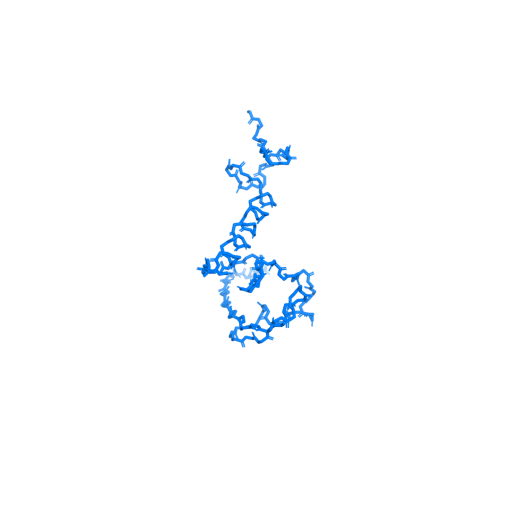0 96.38 90 PHE A O 1
ATOM 732 N N . ILE A 1 91 ? -4.306 -7.197 -12.165 1.00 96.81 91 ILE A N 1
ATOM 733 C CA . ILE A 1 91 ? -3.237 -6.391 -12.752 1.00 96.81 91 ILE A CA 1
ATOM 734 C C . ILE A 1 91 ? -3.077 -5.123 -11.921 1.00 96.81 91 ILE A C 1
ATOM 736 O O . ILE A 1 91 ? -4.044 -4.389 -11.711 1.00 96.81 91 ILE A O 1
ATOM 740 N N . MET A 1 92 ? -1.862 -4.886 -11.446 1.00 95.31 92 MET A N 1
ATOM 741 C CA . MET A 1 92 ? -1.442 -3.644 -10.817 1.00 95.31 92 MET A CA 1
ATOM 742 C C . MET A 1 92 ? -0.621 -2.839 -11.825 1.00 95.31 92 MET A C 1
ATOM 744 O O . MET A 1 92 ? 0.453 -3.276 -12.228 1.00 95.31 92 MET A O 1
ATOM 748 N N . GLU A 1 93 ? -1.119 -1.665 -12.208 1.00 95.94 93 GLU A N 1
ATOM 749 C CA . GLU A 1 93 ? -0.364 -0.693 -13.001 1.00 95.94 93 GLU A CA 1
ATOM 750 C C . GLU A 1 93 ? 0.465 0.190 -12.060 1.00 95.94 93 GLU A C 1
ATOM 752 O O . GLU A 1 93 ? -0.074 0.897 -11.203 1.00 95.94 93 GLU A O 1
ATOM 757 N N . THR A 1 94 ? 1.783 0.164 -12.223 1.00 94.12 94 THR A N 1
ATOM 758 C CA . THR A 1 94 ? 2.718 0.981 -11.451 1.00 94.12 94 THR A CA 1
ATOM 759 C C . THR A 1 94 ? 3.252 2.113 -12.318 1.00 94.12 94 THR A C 1
ATOM 761 O O . THR A 1 94 ? 3.891 1.886 -13.344 1.00 94.12 94 THR A O 1
ATOM 764 N N . SER A 1 95 ? 3.025 3.351 -11.875 1.00 93.50 95 SER A N 1
ATOM 765 C CA . SER A 1 95 ? 3.538 4.575 -12.501 1.00 93.50 95 SER A CA 1
ATOM 766 C C . SER A 1 95 ? 4.564 5.244 -11.589 1.00 93.50 95 SER A C 1
ATOM 768 O O . SER A 1 95 ? 4.259 5.547 -10.436 1.00 93.50 95 SER A O 1
ATOM 770 N N . ILE A 1 96 ? 5.770 5.509 -12.098 1.00 89.25 96 ILE A N 1
ATOM 771 C CA . ILE A 1 96 ? 6.879 6.055 -11.302 1.00 89.25 96 ILE A CA 1
ATOM 772 C C . ILE A 1 96 ? 7.309 7.404 -11.867 1.00 89.25 96 ILE A C 1
ATOM 774 O O . ILE A 1 96 ? 7.568 7.543 -13.058 1.00 89.25 96 ILE A O 1
ATOM 778 N N . SER A 1 97 ? 7.430 8.404 -10.995 1.00 89.31 97 SER A N 1
ATOM 779 C CA . 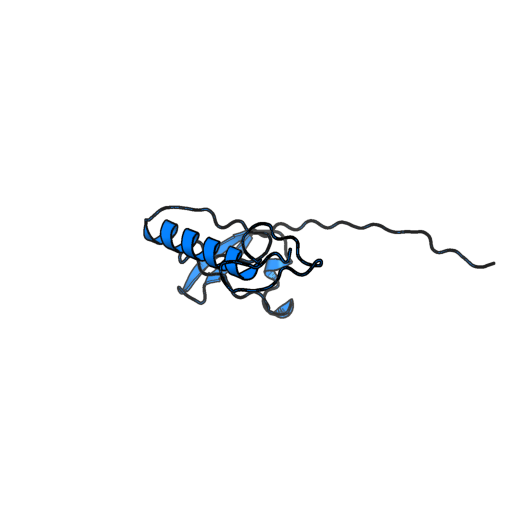SER A 1 97 ? 7.950 9.724 -11.347 1.00 89.31 97 SER A CA 1
ATOM 780 C C . SER A 1 97 ? 9.107 10.082 -10.424 1.00 89.31 97 SER A C 1
ATOM 782 O O . SER A 1 97 ? 8.939 10.147 -9.208 1.00 89.31 97 SER A O 1
ATOM 784 N N . TYR A 1 98 ? 10.272 10.369 -10.999 1.00 86.81 98 TYR A N 1
ATOM 785 C CA . TYR A 1 98 ? 11.443 10.826 -10.254 1.00 86.81 98 TYR A CA 1
ATOM 786 C C . TYR A 1 98 ? 11.644 12.336 -10.411 1.00 86.81 98 TYR A C 1
ATOM 788 O O . TYR A 1 98 ? 11.449 12.890 -11.492 1.00 86.81 98 TYR A O 1
ATOM 796 N N . TYR A 1 99 ? 12.091 12.999 -9.343 1.00 90.50 99 TYR A N 1
ATOM 797 C CA . TYR A 1 99 ? 12.570 14.381 -9.386 1.00 90.50 99 TYR A CA 1
ATOM 798 C C . TYR A 1 99 ? 13.948 14.463 -8.736 1.00 90.50 99 TYR A C 1
ATOM 800 O O . TYR A 1 99 ? 14.170 13.903 -7.663 1.00 90.50 99 TYR A O 1
ATOM 808 N N . TYR A 1 100 ? 14.863 15.184 -9.379 1.00 91.31 100 TYR A N 1
ATOM 809 C CA . TYR A 1 100 ? 16.226 15.366 -8.902 1.00 91.31 100 TYR A CA 1
ATOM 810 C C . TYR A 1 100 ? 16.620 16.836 -9.000 1.00 91.31 100 TYR A C 1
ATOM 812 O O . TYR A 1 100 ? 16.393 17.484 -10.019 1.00 91.31 100 TYR A O 1
ATOM 820 N N . GLU A 1 101 ? 17.274 17.333 -7.955 1.00 91.06 101 GLU A N 1
ATOM 821 C CA . GLU A 1 101 ? 17.890 18.655 -7.917 1.00 91.06 101 GLU A CA 1
ATOM 822 C C . GLU A 1 101 ? 19.322 18.506 -7.404 1.00 91.06 101 GLU A C 1
ATOM 824 O O . GLU A 1 101 ? 19.585 17.780 -6.443 1.00 91.06 101 GLU A O 1
ATOM 829 N N . THR A 1 102 ? 20.266 19.163 -8.069 1.00 89.50 102 THR A N 1
ATOM 830 C CA . THR A 1 102 ? 21.695 19.058 -7.768 1.00 89.50 102 THR A CA 1
ATOM 831 C C . THR A 1 102 ? 22.315 20.447 -7.634 1.00 89.50 102 THR A C 1
ATOM 833 O O . THR A 1 102 ? 21.774 21.443 -8.113 1.00 89.50 102 THR A O 1
ATOM 836 N N . ARG A 1 103 ? 23.463 20.528 -6.953 1.00 88.56 103 ARG A N 1
ATOM 837 C CA . ARG A 1 103 ? 24.205 21.777 -6.718 1.00 88.56 103 ARG A CA 1
ATOM 838 C C . ARG A 1 103 ? 25.700 21.589 -6.964 1.00 88.56 103 ARG A C 1
ATOM 840 O O . ARG A 1 103 ? 26.178 20.459 -7.036 1.00 88.56 103 ARG A O 1
ATOM 847 N N . LYS A 1 104 ? 26.425 22.705 -7.084 1.00 86.31 104 LYS A N 1
ATOM 848 C CA . LYS A 1 104 ? 27.874 22.721 -7.329 1.00 86.31 104 LYS A CA 1
ATOM 849 C C . LYS A 1 104 ? 28.647 22.154 -6.138 1.00 86.31 104 LYS A C 1
ATOM 851 O O . LYS A 1 104 ? 28.304 22.442 -4.992 1.00 86.31 104 LYS A O 1
ATOM 856 N N . ALA A 1 105 ? 29.700 21.400 -6.436 1.00 82.31 105 ALA A N 1
ATOM 857 C CA . ALA A 1 105 ? 30.792 21.198 -5.498 1.00 82.31 105 ALA A CA 1
ATOM 858 C C . ALA A 1 105 ? 31.639 22.478 -5.518 1.00 82.31 105 ALA A C 1
ATOM 860 O O . ALA A 1 105 ? 32.078 22.898 -6.587 1.00 82.31 105 ALA A O 1
ATOM 861 N N . GLU A 1 106 ? 31.783 23.145 -4.377 1.00 79.50 106 GLU A N 1
ATOM 862 C CA . GLU A 1 106 ? 32.809 24.176 -4.227 1.00 79.50 106 GLU A CA 1
ATOM 863 C C . GLU A 1 106 ? 34.161 23.451 -4.173 1.00 79.50 106 GLU A C 1
ATOM 865 O O . GLU A 1 106 ? 34.324 22.504 -3.404 1.00 79.50 106 GLU A O 1
ATOM 870 N N . GLU A 1 107 ? 35.088 23.822 -5.053 1.00 71.94 107 GLU A N 1
ATOM 871 C CA . GLU A 1 107 ? 36.488 23.413 -4.950 1.00 71.94 107 GLU A CA 1
ATOM 872 C C . GLU A 1 107 ? 37.172 24.463 -4.064 1.00 71.94 107 GLU A C 1
ATOM 874 O O . GLU A 1 107 ? 37.264 25.626 -4.458 1.00 71.94 107 GLU A O 1
ATOM 879 N N . ASP A 1 108 ? 37.567 24.084 -2.845 1.00 66.69 108 ASP A N 1
ATOM 880 C CA . ASP A 1 108 ? 38.384 24.933 -1.971 1.00 66.69 108 ASP A CA 1
ATOM 881 C C . ASP A 1 108 ? 39.789 25.074 -2.602 1.00 66.69 108 ASP A C 1
ATOM 883 O O . ASP A 1 108 ? 40.531 24.089 -2.662 1.00 66.69 108 ASP A O 1
ATOM 887 N N . GLU A 1 109 ? 40.140 26.271 -3.096 1.00 53.84 109 GLU A N 1
ATOM 888 C CA . GLU A 1 109 ? 41.526 26.658 -3.444 1.00 53.84 109 GLU A CA 1
ATOM 889 C C . GLU A 1 109 ? 42.340 27.049 -2.199 1.00 53.84 109 GLU A C 1
ATOM 891 O O . GLU A 1 109 ? 41.848 27.869 -1.385 1.00 53.84 109 GLU A O 1
#